Protein AF-A0A8R7UPY1-F1 (afdb_monomer)

Secondary structure (DSSP, 8-state):
-EEEEEEEEEEEEE--TT--GGG--S----TT---PEEEEEEEEEEEEE--GGG---------

Sequence (63 aa):
MVLENVREMWTEVCGGNNIPAAKCTVPKTGKGKKKALPVNKDRFISKMFLRGDSVIIVLRNPK

Structure (mmCIF, N/CA/C/O backbone):
data_AF-A0A8R7UPY1-F1
#
_entry.id   AF-A0A8R7UPY1-F1
#
loop_
_atom_site.group_PDB
_atom_site.id
_atom_site.type_symbol
_atom_site.label_atom_id
_atom_site.label_alt_id
_atom_site.label_comp_id
_atom_site.label_asym_id
_atom_site.label_entity_id
_atom_site.label_seq_id
_atom_site.pdbx_PDB_ins_code
_atom_site.Cartn_x
_atom_site.Cartn_y
_atom_site.Cartn_z
_atom_site.occupancy
_atom_site.B_iso_or_equiv
_atom_site.auth_se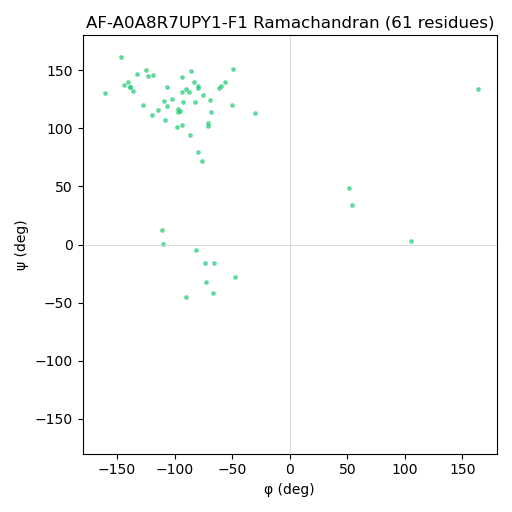q_id
_atom_site.auth_comp_id
_atom_site.auth_asym_id
_atom_site.auth_atom_id
_atom_site.pdbx_PDB_model_num
ATOM 1 N N . MET A 1 1 ? -13.063 -4.398 -2.341 1.00 90.50 1 MET A N 1
ATOM 2 C CA . MET A 1 1 ? -12.521 -4.303 -0.973 1.00 90.50 1 MET A CA 1
ATOM 3 C C . MET A 1 1 ? -12.594 -2.852 -0.537 1.00 90.50 1 MET A C 1
ATOM 5 O O . MET A 1 1 ? -12.208 -1.986 -1.313 1.00 90.50 1 MET A O 1
ATOM 9 N N . VAL A 1 2 ? -13.128 -2.590 0.655 1.00 93.12 2 VAL A N 1
ATOM 10 C CA . VAL A 1 2 ? -13.172 -1.248 1.255 1.00 93.12 2 VAL A CA 1
ATOM 11 C C . VAL A 1 2 ? -12.062 -1.190 2.297 1.00 93.12 2 VAL A C 1
ATOM 13 O O . VAL A 1 2 ? -11.999 -2.068 3.153 1.00 93.12 2 VAL A O 1
ATOM 16 N N . LEU A 1 3 ? -11.178 -0.202 2.193 1.00 94.25 3 LEU A N 1
ATOM 17 C CA . LEU A 1 3 ? -10.060 0.002 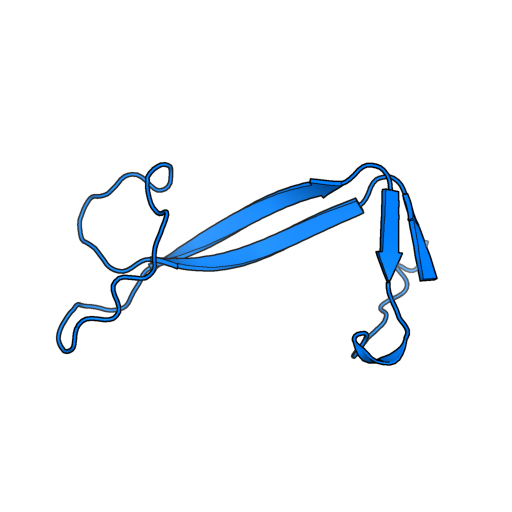3.107 1.00 94.25 3 LEU A CA 1
ATOM 18 C C . LEU A 1 3 ? -10.130 1.405 3.709 1.00 94.25 3 LEU A C 1
ATOM 20 O O . LEU A 1 3 ? -10.498 2.365 3.029 1.00 94.25 3 LEU A O 1
ATOM 24 N N . GLU A 1 4 ? -9.732 1.528 4.968 1.00 95.62 4 GLU A N 1
ATOM 25 C CA . GLU A 1 4 ? -9.656 2.797 5.690 1.00 95.62 4 GLU A CA 1
ATOM 26 C C . GLU A 1 4 ? -8.242 2.992 6.237 1.00 95.62 4 GLU A C 1
ATOM 28 O O . GLU A 1 4 ? -7.560 2.011 6.534 1.00 95.62 4 GLU A O 1
ATOM 33 N N . ASN A 1 5 ? -7.801 4.247 6.364 1.00 95.88 5 ASN A N 1
ATOM 34 C CA . ASN A 1 5 ? -6.470 4.613 6.866 1.00 95.88 5 ASN A CA 1
ATOM 35 C C . ASN A 1 5 ? -5.326 3.875 6.144 1.00 95.88 5 ASN A C 1
ATOM 37 O O . ASN A 1 5 ? -4.429 3.298 6.760 1.00 95.88 5 ASN A O 1
ATOM 41 N N . VAL A 1 6 ? -5.369 3.880 4.813 1.00 94.56 6 VAL A N 1
ATOM 42 C CA . VAL A 1 6 ? -4.407 3.175 3.963 1.00 94.56 6 VAL A CA 1
ATOM 43 C C . VAL A 1 6 ? -3.122 3.987 3.834 1.00 94.56 6 VAL A C 1
ATOM 45 O O . VAL A 1 6 ? -3.163 5.195 3.593 1.00 94.56 6 VAL A O 1
ATOM 48 N N . ARG A 1 7 ? -1.977 3.305 3.931 1.00 95.31 7 ARG A N 1
ATOM 49 C CA . ARG A 1 7 ? -0.670 3.839 3.536 1.00 95.31 7 ARG A CA 1
ATOM 50 C C . ARG A 1 7 ? -0.216 3.152 2.255 1.00 95.31 7 ARG A C 1
ATOM 52 O O . ARG A 1 7 ? 0.167 1.985 2.274 1.00 95.31 7 ARG A O 1
ATOM 59 N N . GLU A 1 8 ? -0.270 3.880 1.154 1.00 93.25 8 GLU A N 1
ATOM 60 C CA . GLU A 1 8 ? 0.264 3.442 -0.130 1.00 93.25 8 GLU A CA 1
ATOM 61 C C . GLU A 1 8 ? 1.766 3.728 -0.179 1.00 93.25 8 GLU A C 1
ATOM 63 O O . GLU A 1 8 ? 2.214 4.771 0.300 1.00 93.25 8 GLU A O 1
ATOM 68 N N . MET A 1 9 ? 2.545 2.803 -0.739 1.00 93.44 9 MET A N 1
ATOM 69 C CA . MET A 1 9 ? 3.991 2.946 -0.902 1.00 93.44 9 MET A CA 1
ATOM 70 C C . MET A 1 9 ? 4.393 2.477 -2.295 1.00 93.44 9 MET A C 1
ATOM 72 O O . MET A 1 9 ? 4.008 1.388 -2.719 1.00 93.44 9 MET A O 1
ATOM 76 N N 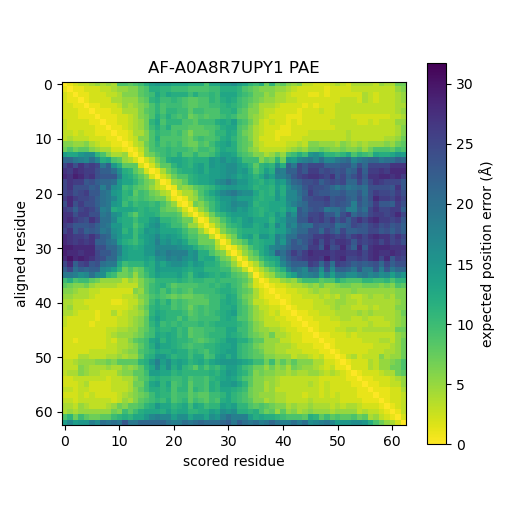. TRP A 1 10 ? 5.190 3.278 -2.993 1.00 91.81 10 TRP A N 1
ATOM 77 C CA . TRP A 1 10 ? 5.757 2.916 -4.289 1.00 91.81 10 TRP A CA 1
ATOM 78 C C . TRP A 1 10 ? 7.143 3.528 -4.453 1.00 91.81 10 TRP A C 1
ATOM 80 O O . TRP A 1 10 ? 7.525 4.469 -3.756 1.00 91.81 10 TRP A O 1
ATOM 90 N N . THR A 1 11 ? 7.918 2.984 -5.382 1.00 88.38 11 THR A N 1
ATOM 91 C CA . THR A 1 11 ? 9.230 3.523 -5.731 1.00 88.38 11 THR A CA 1
ATOM 92 C C . THR A 1 11 ? 9.147 4.147 -7.109 1.00 88.38 11 THR A C 1
ATOM 94 O O . THR A 1 11 ? 8.789 3.483 -8.080 1.00 88.38 11 THR A O 1
ATOM 97 N N . GLU A 1 12 ? 9.505 5.421 -7.206 1.00 83.38 12 GLU A N 1
ATOM 98 C CA . GLU A 1 12 ? 9.687 6.076 -8.492 1.00 83.38 12 GLU A CA 1
ATOM 99 C C . GLU A 1 12 ? 11.147 6.016 -8.923 1.00 83.38 12 GLU A C 1
ATOM 101 O O . GLU A 1 12 ? 12.078 6.105 -8.119 1.00 83.38 12 GLU A O 1
ATOM 106 N N . VAL A 1 13 ? 11.342 5.865 -10.228 1.00 76.25 13 VAL A N 1
ATOM 107 C CA . VAL A 1 13 ? 12.658 5.792 -10.850 1.00 76.25 13 VAL A CA 1
ATOM 108 C C . VAL A 1 13 ? 13.054 7.198 -11.302 1.00 76.25 13 VAL A C 1
ATOM 110 O O . VAL A 1 13 ? 12.570 7.704 -12.315 1.00 76.25 13 VAL A O 1
ATOM 113 N N . CYS A 1 14 ? 13.934 7.847 -10.541 1.00 60.34 14 CYS A N 1
ATOM 114 C CA . CYS A 1 14 ? 14.342 9.229 -10.783 1.00 60.34 14 CYS A CA 1
ATOM 115 C C . CYS A 1 14 ? 15.655 9.308 -11.571 1.00 60.34 14 CYS A C 1
ATOM 117 O O . CYS A 1 14 ? 16.713 8.878 -11.111 1.00 60.34 14 CYS A O 1
ATOM 119 N N . GLY A 1 15 ? 15.594 9.878 -12.778 1.00 56.38 15 GLY A N 1
ATOM 120 C CA . GLY A 1 15 ? 16.756 10.100 -13.641 1.00 56.38 15 GLY A CA 1
ATOM 121 C C . GLY A 1 15 ? 17.296 11.529 -13.538 1.00 56.38 15 GLY A C 1
ATOM 122 O O . GLY A 1 15 ? 16.766 12.434 -14.183 1.00 56.38 15 GLY A O 1
ATOM 123 N N . GLY A 1 16 ? 18.383 11.744 -12.792 1.00 51.97 16 GLY A N 1
ATOM 124 C CA . GLY A 1 16 ? 19.128 13.009 -12.839 1.00 51.97 16 GLY A CA 1
ATOM 125 C C . GLY A 1 16 ? 20.075 13.240 -11.661 1.00 51.97 16 GLY A C 1
ATOM 126 O O . GLY A 1 16 ? 19.687 13.070 -10.511 1.00 51.97 16 GLY A O 1
ATOM 127 N N . ASN A 1 17 ? 21.309 13.661 -11.960 1.00 54.34 17 ASN A N 1
ATOM 128 C CA . ASN A 1 17 ? 22.320 14.024 -10.964 1.00 54.34 17 ASN A CA 1
ATOM 129 C C . ASN A 1 17 ? 21.845 15.211 -10.104 1.00 54.34 17 ASN A C 1
ATOM 131 O O . ASN A 1 17 ? 21.377 16.209 -10.649 1.00 54.34 17 ASN A O 1
ATOM 135 N N . ASN A 1 18 ? 22.036 15.107 -8.785 1.00 54.03 18 ASN A N 1
ATOM 136 C CA . ASN A 1 18 ? 21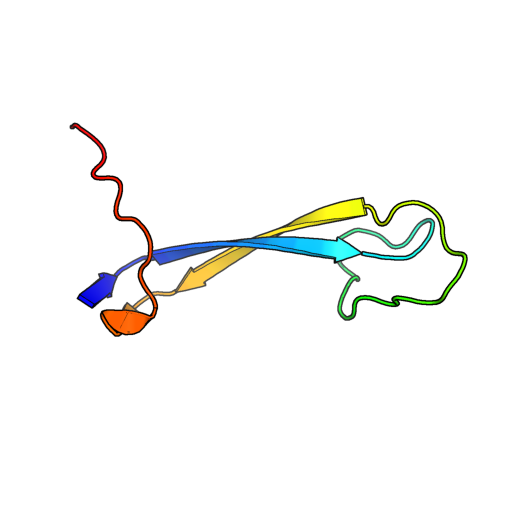.906 16.184 -7.791 1.00 54.03 18 ASN A CA 1
ATOM 137 C C . ASN A 1 18 ? 20.572 16.953 -7.778 1.00 54.03 18 ASN A C 1
ATOM 139 O O . ASN A 1 18 ? 20.545 18.143 -7.468 1.00 54.03 18 ASN A O 1
ATOM 143 N N . ILE A 1 19 ? 19.452 16.290 -8.071 1.00 58.44 19 ILE A N 1
ATOM 144 C CA . ILE A 1 19 ? 18.129 16.844 -7.764 1.00 58.44 19 ILE A CA 1
ATOM 145 C C . ILE A 1 19 ? 17.730 16.305 -6.383 1.00 58.44 19 ILE A C 1
ATOM 147 O O . ILE A 1 19 ? 17.715 15.084 -6.217 1.00 58.44 19 ILE A O 1
ATOM 151 N N . PRO A 1 20 ? 17.428 17.160 -5.384 1.00 57.22 20 PRO A N 1
ATOM 152 C CA . PRO A 1 20 ? 16.959 16.681 -4.088 1.00 57.22 20 PRO A CA 1
ATOM 153 C C . PRO A 1 20 ? 15.710 15.821 -4.299 1.00 57.22 20 PRO A C 1
ATOM 155 O O . PRO A 1 20 ? 14.856 16.174 -5.117 1.00 57.22 20 PRO A O 1
ATOM 158 N N . ALA A 1 21 ? 15.598 14.709 -3.565 1.00 55.16 21 ALA A N 1
ATOM 159 C CA . ALA A 1 21 ? 14.518 13.722 -3.705 1.00 55.16 21 ALA A CA 1
ATOM 160 C C . ALA A 1 21 ? 13.108 14.356 -3.756 1.00 55.16 21 ALA A C 1
ATOM 162 O O . ALA A 1 21 ? 12.219 13.855 -4.439 1.00 55.16 21 ALA A O 1
ATOM 163 N N . ALA A 1 22 ? 12.944 15.522 -3.120 1.00 54.94 22 ALA A N 1
ATOM 164 C CA . ALA A 1 22 ? 11.727 16.328 -3.090 1.00 54.94 22 ALA A CA 1
ATOM 165 C C . ALA A 1 22 ? 11.277 16.945 -4.438 1.00 54.94 22 ALA A C 1
ATOM 167 O O . ALA A 1 22 ? 10.135 17.382 -4.535 1.00 54.94 22 ALA A O 1
ATOM 168 N N . LYS A 1 23 ? 12.125 17.014 -5.480 1.00 53.44 23 LYS A N 1
ATOM 169 C CA . LYS A 1 23 ? 11.803 17.684 -6.768 1.00 53.44 23 LYS A CA 1
ATOM 170 C C . LYS A 1 23 ? 11.646 16.715 -7.951 1.00 53.44 23 LYS A C 1
ATOM 172 O O . LYS A 1 23 ? 11.619 17.134 -9.108 1.00 53.44 23 LYS A O 1
ATOM 177 N N . CYS A 1 24 ? 11.552 15.414 -7.692 1.00 52.31 24 CYS A N 1
ATOM 178 C CA . CYS A 1 24 ? 11.370 14.424 -8.746 1.00 52.31 24 CYS A CA 1
ATOM 179 C C . CYS A 1 24 ? 9.876 14.237 -9.072 1.00 52.31 24 CYS A C 1
ATOM 181 O O . CYS A 1 24 ? 9.159 13.493 -8.401 1.00 52.31 24 CYS A O 1
ATOM 183 N N . THR A 1 25 ? 9.395 14.968 -10.079 1.00 52.28 25 THR A N 1
ATOM 184 C CA . THR A 1 25 ? 7.988 14.949 -10.526 1.00 52.28 25 THR A CA 1
ATOM 185 C C . THR A 1 25 ? 7.780 14.285 -11.890 1.00 52.28 25 THR A C 1
ATOM 187 O O . THR A 1 25 ? 6.650 14.212 -12.354 1.00 52.28 25 THR A O 1
ATOM 190 N N . VAL A 1 26 ? 8.837 13.781 -12.541 1.00 54.44 26 VAL A N 1
ATOM 191 C CA . VAL A 1 26 ? 8.740 13.065 -13.829 1.00 54.44 26 VAL A CA 1
ATOM 192 C C . VAL A 1 26 ? 9.986 12.200 -14.076 1.00 54.44 26 VAL A C 1
ATOM 194 O O . VAL A 1 26 ? 11.105 12.726 -13.993 1.00 54.44 26 VAL A O 1
ATOM 197 N N . PRO A 1 27 ? 9.843 10.907 -14.434 1.00 54.75 27 PRO A N 1
ATOM 198 C CA . PRO A 1 27 ? 10.976 10.074 -14.817 1.00 54.75 27 PRO A CA 1
ATOM 199 C C . PRO A 1 27 ? 11.499 10.535 -16.183 1.00 54.75 27 PRO A C 1
ATOM 201 O O . PRO A 1 27 ? 10.901 10.285 -17.226 1.00 54.75 27 PRO A O 1
ATOM 204 N N . LYS A 1 28 ? 12.635 11.239 -16.201 1.00 54.97 28 LYS A N 1
ATOM 205 C CA . LYS A 1 28 ? 13.332 11.589 -17.447 1.00 54.97 28 LYS A CA 1
ATOM 206 C C . LYS A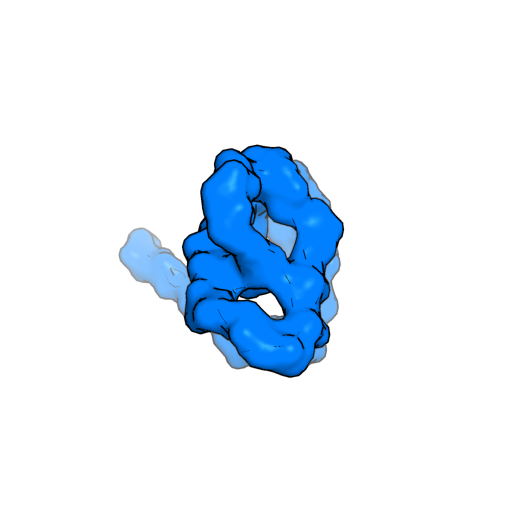 1 28 ? 14.136 10.383 -17.940 1.00 54.97 28 LYS A C 1
ATOM 208 O O . LYS A 1 28 ? 15.349 10.317 -17.743 1.00 54.97 28 LYS A O 1
ATOM 213 N N . THR A 1 29 ? 13.476 9.431 -18.590 1.00 53.53 29 THR A N 1
ATOM 214 C CA . THR A 1 29 ? 14.105 8.308 -19.308 1.00 53.53 29 THR A CA 1
ATOM 215 C C . THR A 1 29 ? 14.686 8.785 -20.644 1.00 53.53 29 THR A C 1
ATOM 217 O O . THR A 1 29 ? 14.173 8.512 -21.722 1.00 53.53 29 THR A O 1
ATOM 220 N N . GLY A 1 30 ? 15.784 9.541 -20.578 1.00 51.78 30 GLY A N 1
ATOM 221 C CA . GLY A 1 30 ? 16.624 9.820 -21.746 1.00 51.78 30 GLY A CA 1
ATOM 222 C C . GLY A 1 30 ? 17.678 8.725 -21.924 1.00 51.78 30 GLY A C 1
ATOM 223 O O . GLY A 1 30 ? 18.373 8.392 -20.960 1.00 51.78 30 GLY A O 1
ATOM 224 N N . LYS A 1 31 ? 17.818 8.181 -23.144 1.00 49.81 31 LYS A N 1
ATOM 225 C CA . LYS A 1 31 ? 18.899 7.246 -23.514 1.00 49.81 31 LYS A CA 1
ATOM 226 C C . LYS A 1 31 ? 20.256 7.834 -23.093 1.00 49.81 31 LYS A C 1
ATOM 228 O O . LYS A 1 31 ? 20.616 8.920 -23.536 1.00 49.81 31 LYS A O 1
ATOM 233 N N . GLY A 1 32 ? 20.984 7.125 -22.228 1.00 53.81 32 GLY A N 1
ATOM 234 C CA . GLY A 1 32 ? 22.364 7.460 -21.844 1.00 53.81 32 GLY A CA 1
ATOM 235 C C . GLY A 1 32 ? 22.577 8.065 -20.450 1.00 53.81 32 GLY A C 1
ATOM 236 O O . GLY A 1 32 ? 23.716 8.375 -20.108 1.00 53.81 32 GLY A O 1
ATOM 237 N N . LYS A 1 33 ? 21.544 8.224 -19.608 1.00 55.75 33 LYS A N 1
ATOM 238 C CA . LYS A 1 33 ? 21.738 8.680 -18.215 1.00 55.75 33 LYS A CA 1
ATOM 239 C C . LYS A 1 33 ? 21.949 7.501 -17.256 1.00 55.75 33 LYS A C 1
ATOM 241 O O . LYS A 1 33 ? 21.239 6.503 -17.329 1.00 55.75 33 LYS A O 1
ATOM 246 N N . LYS A 1 34 ? 22.961 7.634 -16.383 1.00 56.50 34 LYS A N 1
ATOM 247 C CA . LYS A 1 34 ? 23.378 6.657 -15.355 1.00 56.50 34 LYS A CA 1
ATOM 248 C C . LYS A 1 34 ? 22.183 6.161 -14.526 1.00 56.50 34 LYS A C 1
ATOM 250 O O . LYS A 1 34 ? 21.218 6.905 -14.363 1.00 56.50 34 LYS A O 1
ATOM 255 N N . LYS A 1 35 ? 22.294 4.918 -14.022 1.00 58.47 35 LYS A N 1
ATOM 256 C CA . LYS A 1 35 ? 21.287 4.172 -13.237 1.00 58.47 35 LYS A CA 1
ATOM 257 C C . LYS A 1 35 ? 20.415 5.120 -12.412 1.00 58.47 35 LYS A C 1
ATOM 259 O O . LYS A 1 35 ? 20.910 5.794 -11.513 1.00 58.47 35 LYS A O 1
ATOM 264 N N . ALA A 1 36 ? 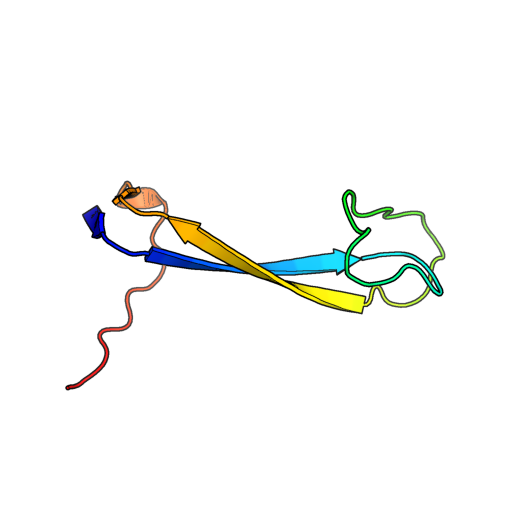19.139 5.189 -12.771 1.00 65.25 36 ALA A N 1
ATOM 265 C CA . ALA A 1 36 ? 18.172 6.002 -12.064 1.00 65.25 36 ALA A CA 1
ATOM 266 C C . ALA A 1 36 ? 18.078 5.551 -10.601 1.00 65.25 36 ALA A C 1
ATOM 268 O O . ALA A 1 36 ? 18.093 4.350 -10.317 1.00 65.25 36 ALA A O 1
ATOM 269 N N . LEU A 1 37 ? 18.035 6.515 -9.682 1.00 73.00 37 LEU A N 1
ATOM 270 C CA . LEU A 1 37 ? 17.975 6.210 -8.260 1.00 73.00 37 LEU A CA 1
ATOM 271 C C . LEU A 1 37 ? 16.531 5.851 -7.880 1.00 73.00 37 LEU A C 1
ATOM 273 O O . LEU A 1 37 ? 15.610 6.566 -8.297 1.00 73.00 37 LEU A O 1
ATOM 277 N N . PRO A 1 38 ? 16.321 4.771 -7.106 1.00 78.56 38 PRO A N 1
ATOM 278 C CA . PRO A 1 38 ? 15.016 4.474 -6.539 1.00 78.56 38 PRO A CA 1
ATOM 279 C C . PRO A 1 38 ? 14.686 5.520 -5.469 1.00 78.56 38 PRO A C 1
ATOM 281 O O . PRO A 1 38 ? 15.457 5.715 -4.530 1.00 78.56 38 PRO A O 1
ATOM 284 N N . VAL A 1 39 ? 13.549 6.198 -5.610 1.00 84.00 39 VAL A N 1
ATOM 285 C CA . VAL A 1 39 ? 13.020 7.118 -4.597 1.00 84.00 39 VAL A CA 1
ATOM 286 C C . VAL A 1 39 ? 11.722 6.541 -4.055 1.00 84.00 39 VAL A C 1
ATOM 288 O O . VAL A 1 39 ? 10.750 6.391 -4.795 1.00 84.00 39 VAL A O 1
ATOM 291 N N . ASN A 1 40 ? 11.704 6.205 -2.767 1.00 89.50 40 ASN A N 1
ATOM 292 C CA . ASN A 1 40 ? 10.508 5.718 -2.088 1.00 89.50 40 ASN A CA 1
ATOM 293 C C . ASN A 1 40 ? 9.551 6.885 -1.831 1.00 89.50 40 ASN A C 1
ATOM 295 O O . ASN A 1 40 ? 9.950 7.907 -1.272 1.00 89.50 40 ASN A O 1
ATOM 299 N N . LYS A 1 41 ? 8.294 6.710 -2.228 1.00 89.44 41 LYS A N 1
ATOM 300 C CA . LYS A 1 41 ? 7.189 7.613 -1.930 1.00 89.44 41 LYS A CA 1
ATOM 301 C C . LYS A 1 41 ? 6.130 6.878 -1.136 1.00 89.44 41 LYS A C 1
ATOM 303 O O . LYS A 1 41 ? 5.881 5.690 -1.349 1.00 89.44 41 LYS A O 1
ATOM 308 N N . ASP A 1 42 ? 5.499 7.617 -0.243 1.00 94.06 42 ASP A N 1
ATOM 309 C CA . ASP A 1 42 ? 4.378 7.159 0.543 1.00 94.06 42 ASP A CA 1
ATOM 310 C C . ASP A 1 42 ? 3.240 8.176 0.531 1.00 94.06 42 ASP A C 1
ATOM 312 O O . ASP A 1 42 ? 3.440 9.390 0.451 1.00 94.06 42 ASP A O 1
ATOM 316 N N . ARG A 1 43 ? 2.014 7.661 0.583 1.00 94.50 43 ARG A N 1
ATOM 317 C CA . ARG A 1 43 ? 0.797 8.468 0.601 1.00 94.50 43 ARG A CA 1
ATOM 318 C C . ARG A 1 43 ? -0.197 7.891 1.587 1.00 94.50 43 ARG A C 1
ATOM 320 O O . ARG A 1 43 ? -0.463 6.691 1.586 1.00 94.50 43 ARG A O 1
ATOM 327 N N . PHE A 1 44 ? -0.796 8.771 2.379 1.00 95.88 44 PHE A N 1
ATOM 328 C CA . PHE A 1 44 ? -1.910 8.419 3.247 1.00 95.88 44 PHE A CA 1
ATOM 329 C C . PHE A 1 44 ? -3.239 8.697 2.550 1.00 95.88 44 PHE A C 1
ATOM 331 O O . PHE A 1 44 ? -3.448 9.766 1.971 1.00 95.88 44 PHE A O 1
ATOM 338 N N . ILE A 1 45 ? -4.129 7.709 2.596 1.00 95.50 45 ILE A N 1
ATOM 339 C CA . ILE A 1 45 ? -5.463 7.751 2.003 1.00 95.50 45 ILE A CA 1
ATOM 340 C C . ILE A 1 45 ? -6.468 7.366 3.089 1.00 95.50 45 ILE A C 1
ATOM 342 O O . ILE A 1 45 ? -6.417 6.267 3.639 1.00 95.50 45 ILE A O 1
ATOM 346 N N . SER A 1 46 ? -7.403 8.266 3.396 1.00 96.06 46 SER A N 1
ATOM 347 C CA . SER A 1 46 ? -8.364 8.060 4.486 1.00 96.06 46 SER A CA 1
ATOM 348 C C . SER A 1 46 ? -9.346 6.919 4.206 1.00 96.06 46 SER A C 1
ATOM 350 O O . SER A 1 46 ? -9.623 6.127 5.102 1.00 96.06 46 SER A O 1
ATOM 352 N N . LYS A 1 47 ? -9.856 6.807 2.971 1.00 95.50 47 LYS A N 1
ATOM 353 C CA . LYS A 1 47 ? -10.731 5.712 2.520 1.00 95.50 47 LYS A CA 1
ATOM 354 C C . LYS A 1 47 ? -10.424 5.362 1.066 1.00 95.50 47 LYS A C 1
ATOM 356 O O . LYS A 1 47 ? -10.243 6.257 0.244 1.00 95.50 47 LYS A O 1
ATOM 361 N N . MET A 1 48 ? -10.377 4.071 0.751 1.00 94.25 48 MET A N 1
ATOM 362 C CA . MET A 1 48 ? -10.067 3.562 -0.584 1.00 94.25 48 MET A CA 1
ATOM 363 C C . MET A 1 48 ? -10.978 2.385 -0.930 1.00 94.25 48 MET A C 1
ATOM 365 O O . MET A 1 48 ? -11.170 1.472 -0.127 1.00 94.25 48 MET A O 1
ATOM 369 N N . PHE A 1 49 ? -11.509 2.388 -2.151 1.00 95.12 49 PHE A N 1
ATOM 370 C CA . PHE A 1 49 ? -12.219 1.247 -2.713 1.00 95.12 49 PHE A CA 1
ATOM 371 C C . PHE A 1 49 ? -11.347 0.580 -3.775 1.00 95.12 49 PHE A C 1
ATOM 373 O O . PHE A 1 49 ? -10.986 1.205 -4.769 1.00 95.12 49 PHE A O 1
ATOM 380 N N . LEU A 1 50 ? -11.013 -0.690 -3.562 1.00 94.12 50 LEU A N 1
ATOM 381 C CA . LEU A 1 50 ? -10.279 -1.515 -4.517 1.00 94.12 50 LEU A CA 1
ATOM 382 C C . LEU A 1 50 ? -11.209 -2.536 -5.160 1.00 94.12 50 LEU A C 1
ATOM 384 O O . LEU A 1 50 ? -11.985 -3.210 -4.477 1.00 94.12 50 LEU A O 1
ATOM 388 N N . ARG A 1 51 ? -11.100 -2.697 -6.474 1.00 94.00 51 ARG A N 1
ATOM 389 C CA . ARG A 1 51 ? -11.758 -3.774 -7.213 1.00 94.00 51 ARG A CA 1
ATOM 390 C C . ARG A 1 51 ? -10.873 -5.032 -7.173 1.00 94.00 51 ARG A C 1
ATOM 392 O O . ARG A 1 51 ? -9.663 -4.934 -6.992 1.00 94.00 51 ARG A O 1
ATOM 399 N N . GLY A 1 52 ? -11.485 -6.217 -7.211 1.00 91.75 52 GLY A N 1
ATOM 400 C CA . GLY A 1 52 ? -10.790 -7.489 -6.952 1.00 91.75 52 GLY A CA 1
ATOM 401 C C . GLY A 1 52 ? -9.853 -7.967 -8.067 1.00 91.75 52 GLY A C 1
ATOM 402 O O . GLY A 1 52 ? -9.015 -8.819 -7.818 1.00 91.75 52 GLY A O 1
ATOM 403 N N . ASP A 1 53 ? -9.978 -7.412 -9.268 1.00 94.19 53 ASP A N 1
ATOM 404 C CA . ASP A 1 53 ? -9.152 -7.684 -10.449 1.00 94.19 53 ASP A CA 1
ATOM 405 C C . ASP A 1 53 ? -7.736 -7.095 -10.351 1.00 94.19 53 ASP A C 1
ATOM 407 O O . ASP A 1 53 ? -6.787 -7.699 -10.842 1.00 94.19 53 ASP A O 1
ATOM 411 N N . SER A 1 54 ? -7.565 -5.958 -9.672 1.00 92.31 54 SER A N 1
ATOM 412 C CA . SER A 1 54 ? -6.249 -5.324 -9.495 1.00 92.31 54 SER A CA 1
ATOM 413 C C . SER A 1 54 ? -5.405 -5.922 -8.359 1.00 92.31 54 SER A C 1
ATOM 415 O O . SER A 1 54 ? -4.269 -5.496 -8.150 1.00 92.31 54 SER A O 1
ATOM 417 N N . VAL A 1 55 ? -5.944 -6.867 -7.581 1.00 93.00 55 VAL A N 1
ATOM 418 C CA . VAL A 1 55 ? -5.272 -7.431 -6.399 1.00 93.00 55 VAL A CA 1
ATOM 419 C C . VAL A 1 55 ? -4.57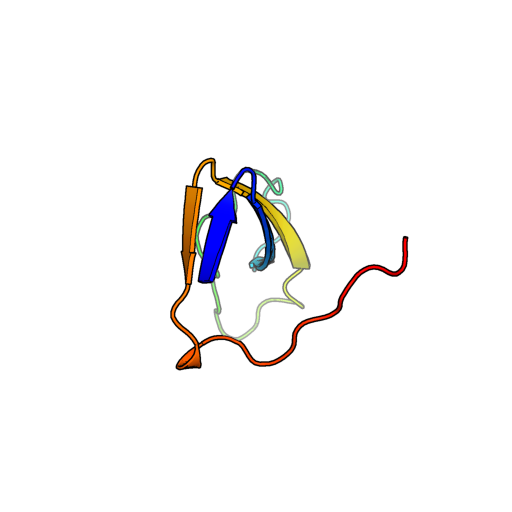9 -8.741 -6.766 1.00 93.00 55 VAL A C 1
ATOM 421 O O . VAL A 1 55 ? -5.235 -9.732 -7.063 1.00 93.00 55 VAL A O 1
ATOM 424 N N . ILE A 1 56 ? -3.246 -8.754 -6.699 1.00 95.88 56 ILE A N 1
ATOM 425 C CA . ILE A 1 56 ? -2.433 -9.932 -7.049 1.00 95.88 56 ILE A CA 1
ATOM 426 C C . ILE A 1 56 ? -2.191 -10.827 -5.827 1.00 95.88 56 ILE A C 1
ATOM 428 O O . ILE A 1 56 ? -2.324 -12.044 -5.905 1.00 95.88 56 ILE A O 1
ATOM 432 N N . ILE A 1 57 ? -1.831 -10.232 -4.686 1.00 94.69 57 ILE A N 1
ATOM 433 C CA . ILE A 1 57 ? -1.533 -10.962 -3.451 1.00 94.69 57 ILE A CA 1
ATOM 434 C C . ILE A 1 57 ? -2.081 -10.213 -2.240 1.00 94.69 57 ILE A C 1
ATOM 436 O O . ILE A 1 57 ? -1.990 -8.989 -2.153 1.00 94.69 57 ILE A O 1
ATOM 440 N N . VAL A 1 58 ? -2.632 -10.965 -1.287 1.00 92.94 58 VAL A N 1
ATOM 441 C CA . VAL A 1 58 ? -3.050 -10.450 0.018 1.00 92.94 58 VAL A CA 1
ATOM 442 C C . VAL A 1 58 ? -2.268 -11.191 1.089 1.00 92.94 58 VAL A C 1
ATOM 444 O O . VAL A 1 58 ? -2.474 -12.382 1.310 1.00 92.94 58 VAL A O 1
ATOM 447 N N . LEU A 1 59 ? -1.378 -10.472 1.768 1.00 95.00 59 LEU A N 1
ATOM 448 C CA . LEU A 1 59 ? -0.668 -10.975 2.937 1.00 95.00 59 LEU A CA 1
ATOM 449 C C . LEU A 1 59 ? -1.418 -10.522 4.187 1.00 95.00 59 LEU A C 1
ATOM 451 O O . LEU A 1 59 ? -1.518 -9.328 4.469 1.00 95.00 59 LEU A O 1
ATOM 455 N N . ARG A 1 60 ? -1.969 -11.480 4.933 1.00 92.56 60 ARG A N 1
ATOM 456 C CA . ARG A 1 60 ? -2.568 -11.208 6.241 1.00 92.56 60 ARG A CA 1
ATOM 457 C C . ARG A 1 60 ? -1.442 -11.170 7.263 1.00 92.56 60 ARG A C 1
ATOM 459 O O . ARG A 1 60 ? -0.699 -12.138 7.368 1.00 92.56 60 ARG A O 1
ATOM 466 N N . ASN A 1 61 ? -1.303 -10.060 7.983 1.00 92.38 61 ASN A N 1
ATOM 467 C CA . ASN A 1 61 ? -0.345 -9.968 9.080 1.00 92.38 61 ASN A CA 1
ATOM 468 C C . ASN A 1 61 ? -0.826 -10.880 10.224 1.00 92.38 61 ASN A C 1
ATOM 470 O O . ASN A 1 61 ? -1.901 -10.594 10.759 1.00 92.38 61 ASN A O 1
ATOM 474 N N . PRO A 1 62 ? -0.107 -11.963 10.576 1.00 89.62 62 PRO A N 1
ATOM 475 C CA . PRO A 1 62 ? -0.490 -12.808 11.696 1.00 89.62 62 PRO A CA 1
ATOM 476 C C . PRO A 1 62 ? -0.240 -12.039 13.000 1.00 89.62 62 PRO A C 1
ATOM 478 O O . PRO A 1 62 ? 0.894 -11.892 13.453 1.00 89.62 62 PRO A O 1
ATOM 481 N N . LYS A 1 63 ? -1.320 -11.513 13.565 1.00 64.12 63 LYS A N 1
ATOM 482 C CA . LYS A 1 63 ? -1.436 -11.033 14.938 1.00 64.12 63 LYS A CA 1
ATOM 483 C C . LYS A 1 63 ? -2.617 -11.738 15.574 1.00 64.12 63 LYS A C 1
ATOM 485 O O . LYS A 1 63 ? -3.615 -11.936 14.844 1.00 64.12 63 LYS A O 1
#

InterPro domains:
  IPR010920 LSM domain superfamily [SSF50182] (1-61)
  IPR027248 Small nuclear ribonucleoprotein Sm D2 [PTHR12777] (1-63)

Mean predicted aligned error: 10.02 Å

Foldseek 3Di:
DKDAFDKDKDWDFDFDPPDPLVPRPDRPPDPPTPGTDTRMDIDTDGM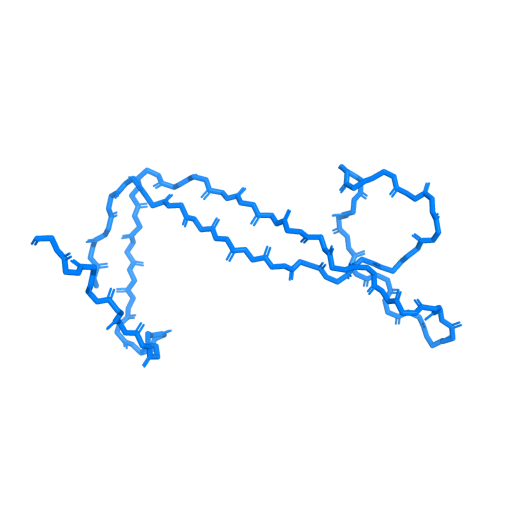DDDDPVPDDDDDDDDD

Solvent-accessible surface area (backbone atoms only — not comparable to full-atom values): 4379 Å² total; per-residue (Å²): 87,83,48,64,72,40,74,48,74,51,70,45,59,40,46,67,87,91,62,61,83,90,73,71,85,67,65,53,86,56,94,88,66,70,85,53,47,79,41,81,46,75,46,83,39,7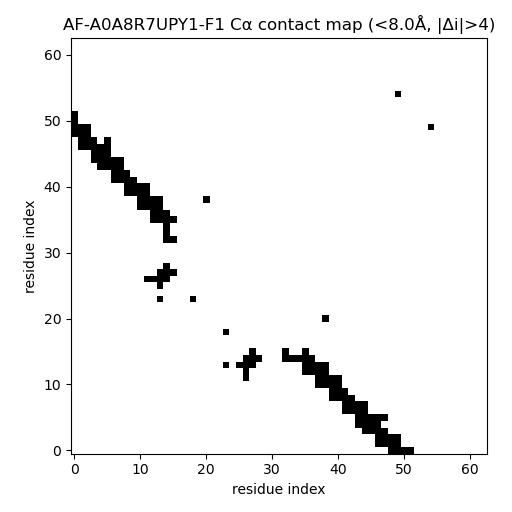0,68,47,79,47,65,76,87,81,59,89,78,83,82,78,81,94,122

Radius of gyration: 16.18 Å; Cα contacts (8 Å, |Δi|>4): 76; chains: 1; bounding box: 36×30×38 Å

pLDDT: mean 77.9, std 18.15, range [49.81, 96.06]

Organism: Triticum urartu (NCBI:txid4572)